Protein AF-A0A061HUG2-F1 (afdb_monomer)

Foldseek 3Di:
DVLLQEQDFLVVVLVVCVVVVHFKDKDWPCLNVPDPDDQPPHPHNVRQVVVLAFTDDDDDGDPSRDHRPGDGNSVVVVVVDPRNVQFWDFPDDDPTITMTGGDDDD

Solvent-accessible surface area (backbone atoms only — not comparable to full-atom values): 6310 Å² total; per-residue (Å²): 122,76,57,53,49,17,55,43,53,59,66,59,46,49,53,57,37,46,77,71,71,49,55,67,48,79,46,49,50,69,67,65,64,61,68,90,52,58,79,78,68,36,73,48,28,52,44,18,51,75,69,45,20,53,55,79,74,88,74,90,71,64,88,86,42,36,84,59,97,35,63,44,30,56,62,53,56,74,73,54,47,71,73,37,50,71,44,39,44,81,77,46,73,62,98,52,41,39,31,29,37,48,57,78,82,128

Structure (mmCIF, N/CA/C/O backbone):
data_AF-A0A061HUG2-F1
#
_entry.id   AF-A0A061HUG2-F1
#
loop_
_atom_site.group_PDB
_atom_site.id
_atom_site.type_symbol
_atom_site.label_atom_id
_atom_site.label_alt_id
_atom_site.label_comp_id
_atom_site.label_asym_id
_atom_site.label_entity_id
_atom_site.label_seq_id
_atom_site.pdbx_PDB_ins_code
_atom_site.Cartn_x
_atom_site.Cartn_y
_atom_site.Cartn_z
_atom_site.occupancy
_atom_site.B_iso_or_equiv
_atom_site.auth_seq_id
_atom_site.auth_comp_id
_atom_site.auth_asym_id
_atom_site.auth_atom_id
_atom_site.pdbx_PDB_model_num
ATOM 1 N N . VAL A 1 1 ? -5.715 -10.062 -0.984 1.00 83.88 1 VAL A N 1
ATOM 2 C CA . VAL A 1 1 ? -5.210 -9.558 0.320 1.00 83.88 1 VAL A CA 1
ATOM 3 C C . VAL A 1 1 ? -3.923 -8.735 0.185 1.00 83.88 1 VAL A C 1
ATOM 5 O O . VAL A 1 1 ? -3.942 -7.582 0.583 1.00 83.88 1 VAL A O 1
ATOM 8 N N . TYR A 1 2 ? -2.840 -9.242 -0.426 1.00 95.00 2 TYR A N 1
ATOM 9 C CA . TYR A 1 2 ? -1.540 -8.533 -0.523 1.00 95.00 2 TYR A CA 1
ATOM 10 C C . TYR A 1 2 ? -1.513 -7.214 -1.320 1.00 95.00 2 TYR A C 1
ATOM 12 O O . TYR A 1 2 ? -0.493 -6.531 -1.324 1.00 95.00 2 TYR A O 1
ATOM 20 N N . GLN A 1 3 ? -2.624 -6.802 -1.937 1.00 96.50 3 GLN A N 1
ATOM 21 C CA . GLN A 1 3 ? -2.737 -5.532 -2.671 1.00 96.50 3 GLN A CA 1
ATOM 22 C C . GLN A 1 3 ? -2.465 -4.291 -1.797 1.00 96.50 3 GLN A C 1
ATOM 24 O O . GLN A 1 3 ? -2.197 -3.217 -2.318 1.00 96.50 3 GLN A O 1
ATOM 29 N N . ILE A 1 4 ? -2.426 -4.448 -0.472 1.00 97.56 4 ILE A N 1
ATOM 30 C CA . ILE A 1 4 ? -1.960 -3.432 0.483 1.00 97.56 4 ILE A CA 1
ATOM 31 C C . ILE A 1 4 ? -0.484 -3.033 0.271 1.00 97.56 4 ILE A C 1
ATOM 33 O O . ILE A 1 4 ? -0.057 -1.991 0.755 1.00 97.56 4 ILE A O 1
ATOM 37 N N . TYR A 1 5 ? 0.299 -3.831 -0.461 1.00 97.75 5 TYR A N 1
ATOM 38 C CA . TYR A 1 5 ? 1.682 -3.523 -0.850 1.00 97.75 5 TYR A CA 1
ATOM 39 C C . TYR A 1 5 ? 1.819 -3.083 -2.318 1.00 97.75 5 TYR A C 1
ATOM 41 O O . TYR A 1 5 ? 2.930 -2.800 -2.768 1.00 97.75 5 TYR A O 1
ATOM 49 N N . ALA A 1 6 ? 0.715 -3.016 -3.066 1.00 97.69 6 ALA A N 1
ATOM 50 C CA . ALA A 1 6 ? 0.694 -2.648 -4.478 1.00 97.69 6 ALA A CA 1
ATOM 51 C C . ALA A 1 6 ? 0.468 -1.138 -4.691 1.00 97.69 6 ALA A C 1
ATOM 53 O O . ALA A 1 6 ? 0.169 -0.387 -3.757 1.00 97.69 6 ALA A O 1
ATOM 54 N N . LYS A 1 7 ? 0.601 -0.701 -5.945 1.00 97.69 7 LYS A N 1
ATOM 55 C CA . LYS A 1 7 ? 0.250 0.644 -6.427 1.00 97.69 7 LYS A CA 1
ATOM 56 C C . LYS A 1 7 ? -1.245 0.714 -6.775 1.00 97.69 7 LYS A C 1
ATOM 58 O O . LYS A 1 7 ? -1.628 0.510 -7.925 1.00 97.69 7 LYS A O 1
ATOM 63 N N . ARG A 1 8 ? -2.104 0.886 -5.765 1.00 97.44 8 ARG A N 1
ATOM 64 C CA . ARG A 1 8 ? -3.578 0.818 -5.880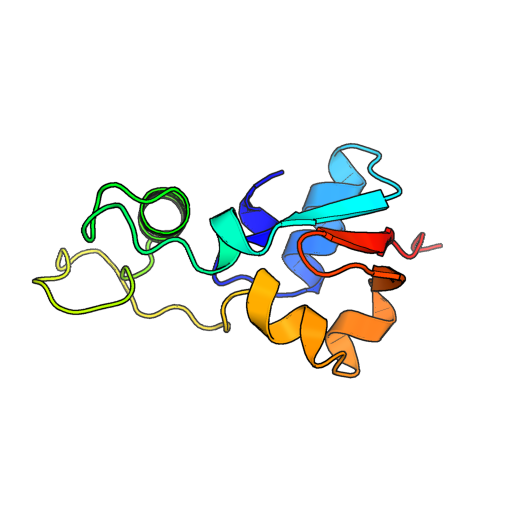 1.00 97.44 8 ARG A CA 1
ATOM 65 C C . ARG A 1 8 ? -4.244 1.894 -5.026 1.00 97.44 8 ARG A C 1
ATOM 67 O O . ARG A 1 8 ? -3.665 2.331 -4.027 1.00 97.44 8 ARG A O 1
ATOM 74 N N . SER A 1 9 ? -5.458 2.296 -5.400 1.00 97.75 9 SER A N 1
ATOM 75 C CA . SER A 1 9 ? -6.201 3.317 -4.658 1.00 97.75 9 SER A CA 1
ATOM 76 C C . SER A 1 9 ? -6.670 2.790 -3.289 1.00 97.75 9 SER A C 1
ATOM 78 O O . SER A 1 9 ? -6.845 1.575 -3.109 1.00 97.75 9 SER A O 1
ATOM 80 N N . PRO A 1 10 ? -6.892 3.669 -2.292 1.00 97.62 10 PRO A N 1
ATOM 81 C CA . PRO A 1 10 ? -7.406 3.233 -1.002 1.00 97.62 10 PRO A CA 1
ATOM 82 C C . PRO A 1 10 ? -8.813 2.627 -1.072 1.00 97.62 10 PRO A C 1
ATOM 84 O O . PRO A 1 10 ? -9.107 1.716 -0.298 1.00 97.62 10 PRO A O 1
ATOM 87 N N . GLU A 1 11 ? -9.648 3.071 -2.010 1.00 97.50 11 GLU A N 1
ATOM 88 C CA . GLU A 1 11 ? -11.003 2.564 -2.239 1.00 97.50 11 GLU A CA 1
ATOM 89 C C . GLU A 1 11 ? -10.972 1.114 -2.740 1.00 97.50 11 GLU A C 1
ATOM 91 O O . GLU A 1 11 ? -11.669 0.249 -2.205 1.00 97.50 11 GLU A O 1
ATOM 96 N N . GLU A 1 12 ? -10.120 0.823 -3.727 1.00 97.19 12 GLU A N 1
ATOM 97 C CA . GLU A 1 12 ? -9.963 -0.524 -4.281 1.00 97.19 12 GLU A CA 1
ATOM 98 C C . GLU A 1 12 ? -9.428 -1.503 -3.232 1.00 97.19 12 GLU A C 1
ATOM 100 O O . GLU A 1 12 ? -9.936 -2.619 -3.093 1.00 97.19 12 GLU A O 1
ATOM 105 N N . VAL A 1 13 ? -8.418 -1.085 -2.462 1.00 97.94 13 VAL A N 1
ATOM 106 C CA . VAL A 1 13 ? -7.840 -1.912 -1.395 1.00 97.94 13 VAL A CA 1
ATOM 107 C C . V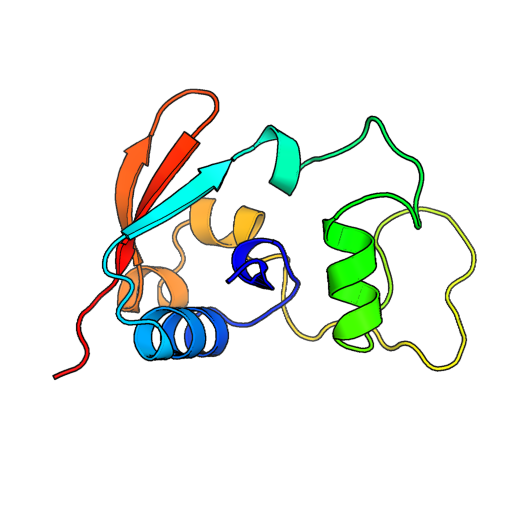AL A 1 13 ? -8.853 -2.145 -0.274 1.00 97.94 13 VAL A C 1
ATOM 109 O O . VAL A 1 13 ? -8.976 -3.272 0.209 1.00 97.94 13 VAL A O 1
ATOM 112 N N . HIS A 1 14 ? -9.608 -1.119 0.130 1.00 97.88 14 HIS A N 1
ATOM 113 C CA . HIS A 1 14 ? -10.662 -1.253 1.139 1.00 97.88 14 HIS A CA 1
ATOM 114 C C . HIS A 1 14 ? -11.755 -2.220 0.686 1.00 97.88 14 HIS A C 1
ATOM 116 O O . HIS A 1 14 ? -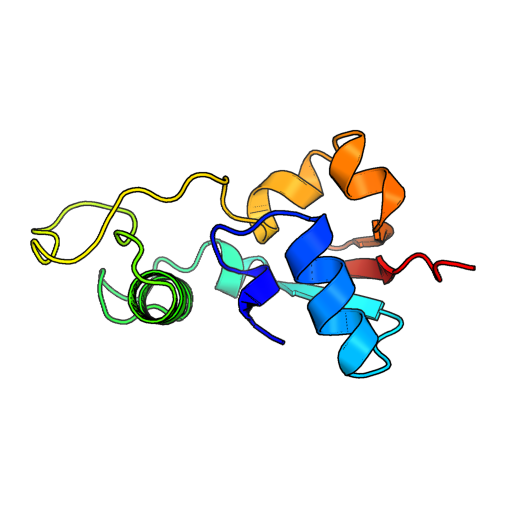12.059 -3.160 1.422 1.00 97.88 14 HIS A O 1
ATOM 122 N N . SER A 1 15 ? -12.274 -2.044 -0.534 1.00 97.06 15 SER A N 1
ATOM 123 C CA . SER A 1 15 ? -13.299 -2.912 -1.126 1.00 97.06 15 SER A CA 1
ATOM 124 C C . SER A 1 15 ? -12.842 -4.372 -1.166 1.00 97.06 15 SER A C 1
ATOM 126 O O . SER A 1 15 ? -13.534 -5.259 -0.662 1.00 97.06 15 SER A O 1
ATOM 128 N N . LEU A 1 16 ? -11.619 -4.620 -1.649 1.00 97.12 16 LEU A N 1
ATOM 129 C CA . LEU A 1 16 ? -11.036 -5.958 -1.702 1.00 97.12 16 LEU A CA 1
ATOM 130 C C . LEU A 1 16 ? -10.893 -6.590 -0.313 1.00 97.12 16 LEU A C 1
ATOM 132 O O . LEU A 1 16 ? -11.185 -7.764 -0.131 1.00 97.12 16 LEU A O 1
ATOM 136 N N . LEU A 1 17 ? -10.413 -5.854 0.687 1.00 97.19 17 LEU A N 1
ATOM 137 C CA . LEU A 1 17 ? -10.287 -6.397 2.042 1.00 97.19 17 LEU A CA 1
ATOM 138 C C . LEU A 1 17 ? -11.668 -6.683 2.654 1.00 97.19 17 LEU A C 1
ATOM 140 O O . LEU A 1 17 ? -11.862 -7.714 3.308 1.00 97.19 17 LEU A O 1
ATOM 144 N N . ARG A 1 18 ? -12.649 -5.810 2.401 1.00 96.31 18 ARG A N 1
ATOM 145 C CA . ARG A 1 18 ? -14.030 -5.998 2.851 1.00 96.31 18 ARG A CA 1
ATOM 146 C C . ARG A 1 18 ? -14.718 -7.185 2.196 1.00 96.31 18 ARG A C 1
ATOM 148 O O . ARG A 1 18 ? -15.447 -7.876 2.903 1.00 96.31 18 ARG A O 1
ATOM 155 N N . SER A 1 19 ? -14.433 -7.499 0.933 1.00 96.81 19 SER A N 1
ATOM 156 C CA . SER A 1 19 ? -14.973 -8.706 0.291 1.00 96.81 19 SER A CA 1
ATOM 157 C C . SER A 1 19 ? -14.508 -10.002 0.968 1.00 96.81 19 SER A C 1
ATOM 159 O O . SER A 1 19 ? -15.180 -11.019 0.855 1.00 96.81 19 SER A O 1
ATOM 161 N N . PHE A 1 20 ? -13.393 -9.970 1.709 1.00 96.12 20 PHE A N 1
ATOM 162 C CA . PHE A 1 20 ? -12.923 -11.083 2.546 1.00 96.12 20 PHE A CA 1
ATOM 163 C C . PHE A 1 20 ? -13.392 -11.002 4.010 1.00 96.12 20 PHE A C 1
ATOM 165 O O . PHE A 1 20 ? -12.893 -11.747 4.849 1.00 96.12 20 PHE A O 1
ATOM 172 N N . GLY A 1 21 ? -14.293 -10.079 4.361 1.00 96.25 21 GLY A N 1
ATOM 173 C CA . GLY A 1 21 ? -14.733 -9.883 5.747 1.00 96.25 21 GLY A CA 1
ATOM 174 C C . GLY A 1 21 ? -13.641 -9.331 6.672 1.00 96.25 21 GLY A C 1
ATOM 175 O O . GLY A 1 21 ? -13.723 -9.484 7.887 1.00 96.25 21 GLY A O 1
ATOM 176 N N . THR A 1 22 ? -12.604 -8.690 6.121 1.00 97.12 22 THR A N 1
ATOM 177 C CA . THR A 1 22 ? -11.476 -8.179 6.914 1.00 97.12 22 THR A CA 1
ATOM 178 C C . THR A 1 22 ? -11.901 -6.966 7.742 1.00 97.12 22 THR A C 1
ATOM 180 O O . THR A 1 22 ? -12.435 -5.999 7.198 1.00 97.12 22 THR A O 1
ATOM 183 N N . ASP A 1 23 ? -11.624 -6.981 9.049 1.00 97.50 23 ASP A N 1
ATOM 184 C CA . ASP A 1 23 ? -11.846 -5.839 9.951 1.00 97.50 23 ASP A CA 1
ATOM 185 C C . ASP A 1 23 ? -10.562 -5.066 10.287 1.00 97.50 23 ASP A C 1
ATOM 187 O O . ASP A 1 23 ? -10.618 -3.860 10.544 1.00 97.50 23 ASP A O 1
ATOM 191 N N . PHE A 1 24 ? -9.412 -5.741 10.255 1.00 97.94 24 PHE A N 1
ATOM 192 C CA . PHE A 1 24 ? -8.101 -5.161 10.533 1.00 97.94 24 PHE A CA 1
ATOM 193 C C . PHE A 1 24 ? -7.089 -5.602 9.483 1.00 97.94 24 PHE A C 1
ATOM 195 O O . PHE A 1 24 ? -7.100 -6.749 9.046 1.00 97.94 24 PHE A O 1
ATOM 202 N N . VAL A 1 25 ? -6.181 -4.704 9.122 1.00 97.38 25 VAL A N 1
ATOM 203 C CA . VAL A 1 25 ? -5.031 -4.998 8.268 1.00 97.38 25 VAL A CA 1
ATOM 204 C C . VAL A 1 25 ? -3.745 -4.675 9.014 1.00 97.38 25 VAL A C 1
ATOM 206 O O . VAL A 1 25 ? -3.655 -3.653 9.697 1.00 97.38 25 VAL A O 1
ATOM 209 N N . ILE A 1 26 ? -2.757 -5.555 8.877 1.00 97.38 26 ILE A N 1
ATOM 210 C CA . ILE A 1 26 ? -1.407 -5.370 9.402 1.00 97.38 26 ILE A CA 1
ATOM 211 C C . ILE A 1 26 ? -0.496 -5.069 8.216 1.00 97.38 26 ILE A C 1
ATOM 213 O O . ILE A 1 26 ? -0.444 -5.837 7.259 1.00 97.38 26 ILE A O 1
ATOM 217 N N . LEU A 1 27 ? 0.201 -3.942 8.284 1.00 97.12 27 LEU A N 1
ATOM 218 C CA . LEU A 1 27 ? 1.264 -3.576 7.363 1.00 97.12 27 LEU A CA 1
ATOM 219 C C . LEU A 1 27 ? 2.609 -3.766 8.042 1.00 97.12 27 LEU A C 1
ATOM 221 O O . LEU A 1 27 ? 2.799 -3.338 9.179 1.00 97.12 27 LEU A O 1
ATOM 225 N N . GLU A 1 28 ? 3.531 -4.376 7.309 1.00 96.69 28 GLU A N 1
ATOM 226 C CA . GLU A 1 28 ? 4.899 -4.626 7.749 1.00 96.69 28 GLU A CA 1
ATOM 227 C C . GLU A 1 28 ? 5.895 -3.828 6.906 1.00 96.69 28 GLU A C 1
ATOM 229 O O . GLU A 1 28 ? 5.867 -3.878 5.670 1.00 96.69 28 GLU A O 1
ATOM 234 N N . ASP A 1 29 ? 6.793 -3.112 7.577 1.00 94.38 29 ASP A N 1
ATOM 235 C CA . ASP A 1 29 ? 7.786 -2.254 6.929 1.00 94.38 29 ASP A CA 1
ATOM 236 C C . ASP A 1 29 ? 8.826 -3.047 6.134 1.00 94.38 29 ASP A C 1
ATOM 238 O O . ASP A 1 29 ? 9.247 -2.591 5.071 1.00 94.38 29 ASP A O 1
ATOM 242 N N . SER A 1 30 ? 9.181 -4.252 6.592 1.00 93.88 30 SER A N 1
ATOM 243 C CA . SER A 1 30 ? 10.122 -5.142 5.896 1.00 93.88 30 SER A CA 1
ATOM 244 C C . SER A 1 30 ? 9.620 -5.537 4.500 1.00 93.88 30 SER A C 1
ATOM 246 O O . SER A 1 30 ? 10.411 -5.625 3.566 1.00 93.88 30 SER A O 1
ATOM 248 N N . ILE A 1 31 ? 8.301 -5.697 4.340 1.00 93.75 31 ILE A N 1
ATOM 249 C CA . ILE A 1 31 ? 7.658 -6.032 3.067 1.00 93.75 31 ILE A CA 1
ATOM 250 C C . ILE A 1 31 ? 7.466 -4.772 2.223 1.00 93.75 31 ILE A C 1
ATOM 252 O O . ILE A 1 31 ? 7.789 -4.767 1.035 1.00 93.75 31 ILE A O 1
ATOM 256 N N . CYS A 1 32 ? 6.965 -3.690 2.831 1.00 94.81 32 CYS A N 1
ATOM 257 C CA . CYS A 1 32 ? 6.713 -2.433 2.121 1.00 94.81 32 CYS A CA 1
ATOM 258 C C . CYS A 1 32 ? 7.993 -1.866 1.486 1.00 94.81 32 CYS A C 1
ATOM 260 O O . CYS A 1 32 ? 7.976 -1.396 0.349 1.00 94.81 32 CYS A O 1
ATOM 262 N N . PHE A 1 33 ? 9.114 -1.975 2.203 1.00 92.56 33 PHE A N 1
ATOM 263 C CA . PHE A 1 33 ? 10.406 -1.428 1.808 1.00 92.56 33 PHE A CA 1
ATOM 264 C C . PHE A 1 33 ? 11.448 -2.503 1.480 1.00 92.56 33 PHE A C 1
ATOM 266 O O . PHE A 1 33 ? 12.643 -2.229 1.592 1.00 92.56 33 PHE A O 1
ATOM 273 N N . GLU A 1 34 ? 11.029 -3.703 1.070 1.00 91.94 34 GLU A N 1
ATOM 274 C CA . GLU A 1 34 ? 11.939 -4.816 0.771 1.00 91.94 34 GLU A CA 1
ATOM 275 C C . GLU A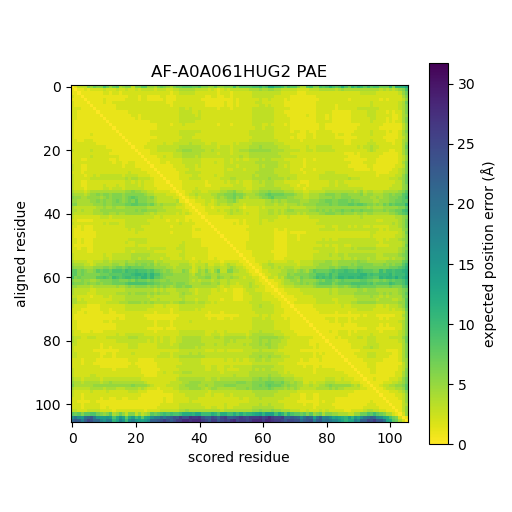 1 34 ? 13.042 -4.401 -0.227 1.00 91.94 34 GLU A C 1
ATOM 277 O O . GLU A 1 34 ? 12.778 -3.923 -1.339 1.00 91.94 34 GLU A O 1
ATOM 282 N N . ARG A 1 35 ? 14.298 -4.591 0.184 1.00 87.75 35 ARG A N 1
ATOM 283 C CA . ARG A 1 35 ? 15.527 -4.220 -0.543 1.00 87.75 35 ARG A CA 1
ATOM 284 C C . ARG A 1 35 ? 16.547 -5.356 -0.640 1.00 87.75 35 ARG A C 1
ATOM 286 O O . ARG A 1 35 ? 17.532 -5.205 -1.352 1.00 87.75 35 ARG A O 1
ATOM 293 N N . ARG A 1 36 ? 16.336 -6.471 0.062 1.00 90.31 36 ARG A N 1
ATOM 294 C CA . ARG A 1 36 ? 17.220 -7.641 0.066 1.00 90.31 36 ARG A CA 1
ATOM 295 C C . ARG A 1 36 ? 17.246 -8.334 -1.291 1.00 90.31 36 ARG A C 1
ATOM 297 O O . ARG A 1 36 ? 18.292 -8.824 -1.703 1.00 90.31 36 ARG A O 1
ATOM 304 N N . HIS A 1 37 ? 16.101 -8.385 -1.964 1.00 91.38 37 HIS A N 1
ATOM 305 C CA . HIS A 1 37 ? 15.972 -9.002 -3.279 1.00 91.38 37 HIS A CA 1
ATOM 306 C C . HIS A 1 37 ? 16.065 -7.953 -4.387 1.00 91.38 37 HIS A C 1
ATOM 308 O O . HIS A 1 37 ? 15.634 -6.807 -4.226 1.00 91.38 37 HIS A O 1
ATOM 314 N N . GLN A 1 38 ? 16.627 -8.365 -5.521 1.00 90.88 38 GLN A N 1
ATOM 315 C CA . GLN A 1 38 ? 16.703 -7.536 -6.720 1.00 90.88 38 GLN A CA 1
ATOM 316 C C . GLN A 1 38 ? 15.311 -7.331 -7.337 1.00 90.88 38 GLN A C 1
ATOM 318 O O . GLN A 1 38 ? 14.362 -8.059 -7.026 1.00 90.88 38 GLN A O 1
ATOM 323 N N . ARG A 1 39 ? 15.204 -6.324 -8.214 1.00 92.19 39 ARG A N 1
ATOM 324 C CA . ARG A 1 39 ? 14.008 -6.079 -9.031 1.00 92.19 39 ARG A CA 1
ATOM 325 C C . ARG A 1 39 ? 13.616 -7.365 -9.770 1.00 92.19 39 ARG A C 1
ATOM 327 O O . ARG A 1 39 ? 14.473 -8.012 -10.361 1.00 92.19 39 ARG A O 1
ATOM 334 N N . GLY A 1 40 ? 12.338 -7.722 -9.703 1.00 91.56 40 GLY A N 1
ATOM 335 C CA . GLY A 1 40 ? 11.762 -8.951 -10.257 1.00 91.56 40 GLY A CA 1
ATOM 336 C C . GLY A 1 40 ? 11.546 -10.066 -9.227 1.00 91.56 40 GLY A C 1
ATOM 337 O O . GLY A 1 40 ? 10.736 -10.955 -9.465 1.00 91.56 40 GLY A O 1
ATOM 338 N N . CYS A 1 41 ? 12.200 -10.006 -8.060 1.00 91.38 41 CYS A N 1
ATOM 339 C CA . CYS A 1 41 ? 12.127 -11.059 -7.034 1.00 91.38 41 CYS A CA 1
ATOM 340 C C . CYS A 1 41 ? 11.454 -10.614 -5.723 1.00 91.38 41 CYS A C 1
ATOM 342 O O . CYS A 1 41 ? 11.364 -11.398 -4.778 1.00 91.38 41 CYS A O 1
ATOM 344 N N . ARG A 1 42 ? 11.008 -9.357 -5.614 1.00 94.56 42 ARG A N 1
ATOM 345 C CA . ARG A 1 42 ? 10.337 -8.837 -4.410 1.00 94.56 42 ARG A CA 1
ATOM 346 C C . ARG A 1 42 ? 8.831 -9.069 -4.519 1.00 94.56 42 ARG A C 1
ATOM 348 O O . ARG A 1 42 ? 8.274 -8.949 -5.604 1.00 94.56 42 ARG A O 1
ATOM 355 N N . LEU A 1 43 ? 8.132 -9.271 -3.398 1.00 95.00 43 LEU A N 1
ATOM 356 C CA . LEU A 1 43 ? 6.663 -9.394 -3.409 1.00 95.00 43 LEU A CA 1
ATOM 357 C C . LEU A 1 43 ? 5.989 -8.211 -4.125 1.00 95.00 43 LEU A C 1
ATOM 359 O O . LEU A 1 43 ? 5.072 -8.405 -4.916 1.00 95.00 43 LEU A O 1
ATOM 363 N N . ARG A 1 44 ? 6.471 -6.988 -3.878 1.00 95.06 44 ARG A N 1
ATOM 364 C CA . ARG A 1 44 ? 5.964 -5.782 -4.543 1.00 95.06 44 ARG A CA 1
ATOM 365 C C . ARG A 1 44 ? 6.105 -5.813 -6.067 1.00 95.06 44 ARG A C 1
ATOM 367 O O . ARG A 1 44 ? 5.230 -5.296 -6.742 1.00 95.06 44 ARG A O 1
ATOM 374 N N . ASP A 1 45 ? 7.146 -6.458 -6.586 1.00 95.31 45 ASP A N 1
ATOM 375 C CA . ASP A 1 45 ? 7.388 -6.566 -8.026 1.00 95.31 45 ASP A CA 1
ATOM 376 C C . ASP A 1 45 ? 6.385 -7.512 -8.671 1.00 95.31 45 ASP A C 1
ATOM 378 O O . ASP A 1 45 ? 5.786 -7.184 -9.688 1.00 95.31 45 ASP A O 1
ATOM 382 N N . LEU A 1 46 ? 6.147 -8.657 -8.024 1.00 95.00 46 LEU A N 1
ATOM 383 C CA . LEU A 1 46 ? 5.142 -9.621 -8.465 1.00 95.00 46 LEU A CA 1
ATOM 384 C C . LEU A 1 46 ? 3.743 -8.995 -8.477 1.00 95.00 46 LEU A C 1
ATOM 386 O O . LEU A 1 46 ? 2.959 -9.259 -9.382 1.00 95.00 46 LEU A O 1
ATOM 390 N N . LEU A 1 47 ? 3.435 -8.150 -7.487 1.00 97.00 47 LEU A N 1
ATOM 391 C CA . LEU A 1 47 ? 2.176 -7.406 -7.441 1.00 97.00 47 LEU A CA 1
ATOM 392 C C . LEU A 1 47 ? 2.089 -6.336 -8.528 1.00 97.00 47 LEU A C 1
ATOM 394 O O . LEU A 1 47 ? 1.010 -6.144 -9.080 1.00 97.00 47 LEU A O 1
ATOM 398 N N . ASP A 1 48 ? 3.180 -5.629 -8.816 1.00 96.25 48 ASP A N 1
ATOM 399 C CA . ASP A 1 48 ? 3.198 -4.629 -9.881 1.00 96.25 48 ASP A CA 1
ATOM 400 C C . ASP A 1 48 ? 2.940 -5.322 -11.233 1.00 96.25 48 ASP A C 1
ATOM 402 O O . ASP A 1 48 ? 1.956 -4.997 -11.892 1.00 96.25 48 ASP A O 1
ATOM 406 N N . VAL A 1 49 ? 3.690 -6.380 -11.569 1.00 95.94 49 VAL A N 1
ATOM 407 C CA . VAL A 1 49 ? 3.506 -7.151 -12.816 1.00 95.94 49 VAL A CA 1
ATOM 408 C C . VAL A 1 49 ? 2.109 -7.771 -12.912 1.00 95.94 49 VAL A C 1
ATOM 410 O O . VAL A 1 49 ? 1.451 -7.642 -13.941 1.00 95.94 49 VAL A O 1
ATOM 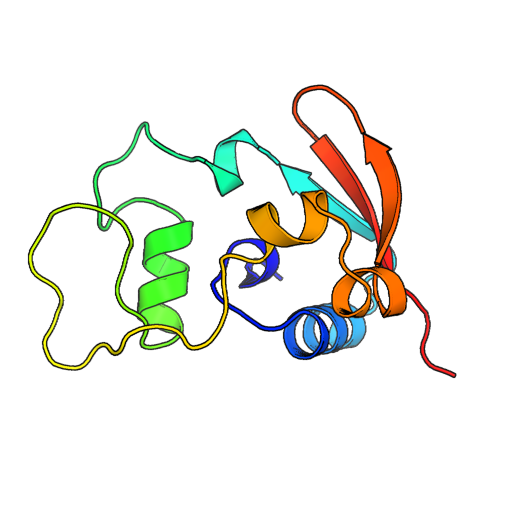413 N N . ALA A 1 50 ? 1.602 -8.389 -11.839 1.00 95.88 50 ALA A N 1
ATOM 414 C CA . ALA A 1 50 ? 0.263 -8.989 -11.836 1.00 95.88 50 ALA A CA 1
ATOM 415 C C . ALA A 1 50 ? -0.869 -7.962 -12.028 1.00 95.88 50 ALA A C 1
ATOM 417 O O . ALA A 1 50 ? -1.967 -8.330 -12.437 1.00 95.88 50 ALA A O 1
ATOM 418 N N . ASN A 1 51 ? -0.608 -6.686 -11.732 1.00 96.81 51 ASN A N 1
ATOM 419 C CA . ASN A 1 51 ? -1.533 -5.579 -11.964 1.00 96.81 51 ASN A CA 1
ATOM 420 C C . ASN A 1 51 ? -1.261 -4.842 -13.295 1.00 96.81 51 ASN A C 1
ATOM 422 O O . ASN A 1 51 ? -1.896 -3.822 -13.560 1.00 96.81 51 ASN A O 1
ATOM 426 N N . GLY A 1 52 ? -0.328 -5.328 -14.123 1.00 96.75 52 GLY A N 1
ATOM 427 C CA . GLY A 1 52 ? 0.077 -4.684 -15.376 1.00 96.75 52 GLY A CA 1
ATOM 428 C C . GLY A 1 52 ? 0.897 -3.407 -15.174 1.00 96.75 52 GLY A C 1
ATOM 429 O O . GLY A 1 52 ? 0.889 -2.529 -16.032 1.00 96.75 52 GLY A O 1
ATOM 430 N N . HIS A 1 53 ? 1.561 -3.264 -14.027 1.00 97.38 53 HIS A N 1
ATOM 431 C CA . HIS A 1 53 ? 2.328 -2.080 -13.665 1.00 97.38 53 HIS A CA 1
ATOM 432 C C . HIS A 1 53 ? 3.838 -2.298 -13.756 1.00 97.38 53 HIS A C 1
ATOM 434 O O . HIS A 1 53 ? 4.361 -3.363 -13.427 1.00 97.38 53 HIS A O 1
ATOM 440 N N . GLU A 1 54 ? 4.556 -1.234 -14.104 1.00 96.12 54 GLU A N 1
ATOM 441 C CA . GLU A 1 54 ? 6.012 -1.203 -14.031 1.00 96.12 54 GLU A CA 1
ATOM 442 C C . GLU A 1 54 ? 6.525 -1.328 -12.581 1.00 96.12 54 GLU A C 1
ATOM 444 O O . GLU A 1 54 ? 6.066 -0.640 -11.653 1.00 96.12 54 GLU A O 1
ATOM 449 N N . MET A 1 55 ? 7.529 -2.194 -12.408 1.00 95.19 55 MET A N 1
ATOM 450 C CA . MET A 1 55 ? 8.233 -2.424 -11.142 1.00 95.19 55 MET A CA 1
ATOM 451 C C . MET A 1 55 ? 9.144 -1.248 -10.771 1.00 95.19 55 MET A C 1
ATOM 453 O O . MET A 1 55 ? 9.781 -0.645 -11.632 1.00 95.19 55 MET A O 1
ATOM 457 N N . ASP A 1 56 ? 9.309 -0.990 -9.472 1.00 91.31 56 ASP A N 1
ATOM 458 C CA . ASP A 1 56 ? 10.204 0.072 -8.991 1.00 91.31 56 ASP A CA 1
ATOM 459 C C . ASP A 1 56 ? 11.698 -0.244 -9.181 1.00 91.31 56 ASP A C 1
ATOM 461 O O . ASP A 1 56 ? 12.163 -1.368 -8.962 1.00 91.31 56 ASP A O 1
ATOM 465 N N . GLY A 1 57 ? 12.491 0.803 -9.405 1.00 89.44 57 GLY A N 1
ATOM 466 C CA . GLY A 1 57 ? 13.953 0.740 -9.404 1.00 89.44 57 GLY A CA 1
ATOM 467 C C . GLY A 1 57 ? 14.565 0.492 -10.786 1.00 89.44 57 GLY A C 1
ATOM 468 O O . GLY A 1 57 ? 13.845 0.360 -11.772 1.00 89.44 57 GLY A O 1
ATOM 469 N N . PRO A 1 58 ? 15.905 0.466 -10.869 1.00 89.12 58 PRO A N 1
ATOM 470 C CA . PRO A 1 58 ? 16.611 0.368 -12.140 1.00 89.12 58 PRO A CA 1
ATOM 471 C C . PRO A 1 58 ? 16.399 -0.998 -12.803 1.00 89.12 58 PRO A C 1
ATOM 473 O O . PRO A 1 58 ? 16.370 -2.028 -12.127 1.00 89.12 58 PRO A O 1
ATOM 476 N N . GLY A 1 59 ? 16.303 -0.995 -14.130 1.00 88.38 59 GLY A N 1
ATOM 477 C CA . GLY A 1 59 ? 16.150 -2.184 -14.965 1.00 88.38 59 GLY A CA 1
ATOM 478 C C . GLY A 1 59 ? 15.177 -1.937 -16.113 1.00 88.38 59 GLY A C 1
ATOM 479 O O . GLY A 1 59 ? 14.387 -1.000 -16.069 1.00 88.38 59 GLY A O 1
ATOM 480 N N . GLU A 1 60 ? 15.238 -2.781 -17.137 1.00 88.62 60 GLU A N 1
ATOM 481 C CA . GLU A 1 60 ? 14.332 -2.704 -18.283 1.00 88.62 60 GLU A CA 1
ATOM 482 C C . GLU A 1 60 ? 12.921 -3.156 -17.877 1.00 88.62 60 GLU A C 1
ATOM 484 O O . GLU A 1 60 ? 12.752 -4.167 -17.184 1.00 88.62 60 GLU A O 1
ATOM 489 N N . SER A 1 61 ? 11.907 -2.363 -18.213 1.00 89.69 61 SER A N 1
ATOM 490 C CA . SER A 1 61 ? 10.498 -2.734 -18.052 1.00 89.69 61 SER A CA 1
ATOM 491 C C . SER A 1 61 ? 10.037 -3.492 -19.289 1.00 89.69 61 SER A C 1
ATOM 493 O O . SER A 1 61 ? 10.437 -3.162 -20.401 1.00 89.69 61 SER A O 1
ATOM 495 N N . ASP A 1 62 ? 9.206 -4.509 -19.079 1.00 90.31 62 ASP A N 1
ATOM 496 C CA . ASP A 1 62 ? 8.514 -5.182 -20.174 1.00 90.31 62 ASP A CA 1
ATOM 497 C C . ASP A 1 62 ? 7.619 -4.156 -20.903 1.00 90.31 62 ASP A C 1
ATOM 499 O O . ASP A 1 62 ? 6.921 -3.398 -20.218 1.00 90.31 62 ASP A O 1
ATOM 503 N N . PRO A 1 63 ? 7.662 -4.076 -22.248 1.00 92.06 63 PRO A N 1
ATOM 504 C CA . PRO A 1 63 ? 6.922 -3.077 -23.021 1.00 92.06 63 PRO A CA 1
ATOM 505 C C . PRO A 1 63 ? 5.398 -3.143 -22.846 1.00 92.06 63 PRO A C 1
ATOM 507 O O . PRO A 1 63 ? 4.727 -2.149 -23.124 1.00 92.06 63 PRO A O 1
ATOM 510 N N . ASP A 1 64 ? 4.853 -4.268 -22.376 1.00 94.81 64 ASP A N 1
ATOM 511 C CA . ASP A 1 64 ? 3.415 -4.426 -22.133 1.00 94.81 64 ASP A CA 1
ATOM 512 C C . ASP A 1 64 ? 2.969 -3.863 -20.767 1.00 94.81 64 ASP A C 1
ATOM 514 O O . ASP A 1 64 ? 1.770 -3.769 -20.482 1.00 94.81 64 ASP A O 1
ATOM 518 N N . LEU A 1 65 ? 3.912 -3.478 -19.898 1.00 96.06 65 LEU A N 1
ATOM 519 C CA . LEU A 1 65 ? 3.620 -2.877 -18.597 1.00 96.06 65 LEU A CA 1
ATOM 520 C C . LEU A 1 65 ? 3.481 -1.360 -18.709 1.00 96.06 65 LEU A C 1
ATOM 522 O O . LEU A 1 65 ? 4.183 -0.699 -19.467 1.00 96.06 65 LEU A O 1
ATOM 526 N N . ARG A 1 66 ? 2.592 -0.793 -17.888 1.00 96.25 66 ARG A N 1
ATOM 527 C CA . ARG A 1 66 ? 2.361 0.656 -17.827 1.00 96.25 66 ARG A CA 1
ATOM 528 C C . ARG A 1 66 ? 2.758 1.252 -16.476 1.00 96.25 66 ARG A C 1
ATOM 530 O O . ARG A 1 66 ? 2.738 0.553 -15.459 1.00 96.25 66 ARG A O 1
ATOM 537 N N . PRO A 1 67 ? 3.040 2.560 -16.398 1.00 95.19 67 PRO A N 1
ATOM 538 C CA . PRO A 1 67 ? 3.119 3.250 -15.119 1.00 95.19 67 PRO A CA 1
ATOM 539 C C . PRO A 1 67 ? 1.805 3.106 -14.342 1.00 95.19 67 PRO A C 1
ATOM 541 O O . PRO A 1 67 ? 0.719 3.117 -14.922 1.00 95.19 67 PRO A O 1
ATOM 544 N N . ALA A 1 68 ? 1.895 2.965 -13.020 1.00 96.62 68 ALA A N 1
ATOM 545 C CA . ALA A 1 68 ? 0.706 2.910 -12.178 1.00 96.62 68 ALA A CA 1
ATOM 546 C C . ALA A 1 68 ? 0.152 4.315 -11.909 1.00 96.62 68 ALA A C 1
ATOM 548 O O . ALA A 1 68 ? 0.910 5.246 -11.641 1.00 96.62 68 ALA A O 1
ATOM 549 N N . ASP A 1 69 ? -1.174 4.426 -11.865 1.00 96.50 69 ASP A N 1
ATOM 550 C CA . ASP A 1 69 ? -1.886 5.691 -11.632 1.00 96.50 69 ASP A CA 1
ATOM 551 C C . ASP A 1 69 ? -1.897 6.118 -10.147 1.00 96.50 69 ASP A C 1
ATOM 553 O O . ASP A 1 69 ? -2.250 7.247 -9.802 1.00 96.50 69 ASP A O 1
ATOM 557 N N . HIS A 1 70 ? -1.512 5.210 -9.245 1.00 97.00 70 HIS A N 1
ATOM 558 C CA . HIS A 1 70 ? -1.557 5.406 -7.798 1.00 97.00 70 HIS A CA 1
ATOM 559 C C . HIS A 1 70 ? -0.194 5.161 -7.139 1.00 97.00 70 HIS A C 1
ATOM 561 O O . HIS A 1 70 ? 0.573 4.307 -7.593 1.00 97.00 70 HIS A O 1
ATOM 567 N N . PRO A 1 71 ? 0.111 5.853 -6.025 1.00 96.62 71 PRO A N 1
ATOM 568 C CA . PRO A 1 71 ? 1.297 5.555 -5.236 1.00 96.62 71 PRO A CA 1
ATOM 569 C C . PRO A 1 71 ? 1.182 4.180 -4.565 1.00 96.62 71 PRO A C 1
ATOM 571 O O . PRO A 1 71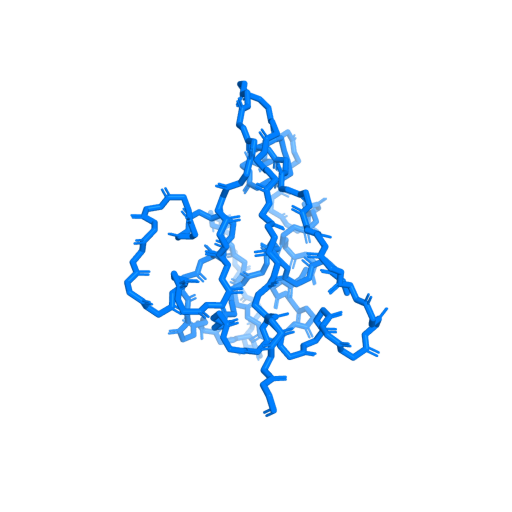 ? 0.110 3.573 -4.481 1.00 96.62 71 PRO A O 1
ATOM 574 N N . ARG A 1 72 ? 2.305 3.687 -4.037 1.00 97.06 72 ARG A N 1
ATOM 575 C CA . ARG A 1 72 ? 2.328 2.430 -3.287 1.00 97.06 72 ARG A CA 1
ATOM 576 C C . ARG A 1 72 ? 1.532 2.580 -1.990 1.00 97.06 72 ARG A C 1
ATOM 578 O O . ARG A 1 72 ? 1.870 3.396 -1.131 1.00 97.06 72 ARG A O 1
ATOM 585 N N . PHE A 1 73 ? 0.492 1.762 -1.829 1.00 98.06 73 PHE A N 1
ATOM 586 C CA . PHE A 1 73 ? -0.478 1.899 -0.740 1.00 98.06 73 PHE A CA 1
ATOM 587 C C . PHE A 1 73 ? 0.186 1.890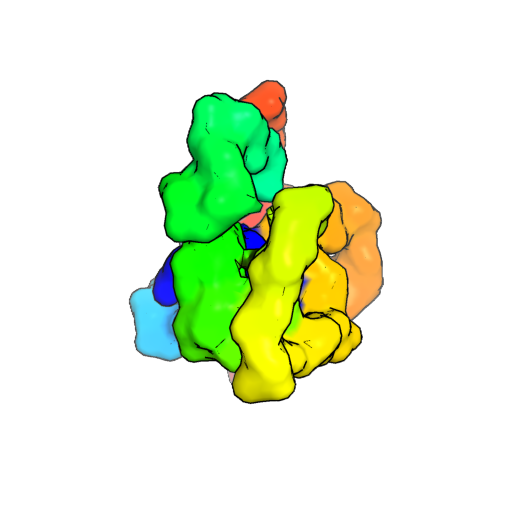 0.643 1.00 98.06 73 PHE A C 1
ATOM 589 O O . PHE A 1 73 ? -0.110 2.752 1.471 1.00 98.06 73 PHE A O 1
ATOM 596 N N . CYS A 1 74 ? 1.101 0.944 0.886 1.00 97.19 74 CYS A N 1
ATOM 597 C CA . CYS A 1 74 ? 1.755 0.772 2.185 1.00 97.19 74 CYS A CA 1
ATOM 598 C C . CYS A 1 74 ? 2.614 1.975 2.608 1.00 97.19 74 CYS A C 1
ATOM 600 O O . CYS A 1 74 ? 2.859 2.153 3.801 1.00 97.19 74 CYS A O 1
ATOM 602 N N . GLU A 1 75 ? 3.057 2.803 1.660 1.00 96.62 75 GLU A N 1
ATOM 603 C CA . GLU A 1 75 ? 3.785 4.039 1.946 1.00 96.62 75 GLU A CA 1
ATOM 604 C C . GLU A 1 75 ? 2.808 5.185 2.213 1.00 96.62 75 GLU A C 1
ATOM 606 O O . GLU A 1 75 ? 2.911 5.877 3.229 1.00 96.62 75 GLU A O 1
ATOM 611 N N . GLU A 1 76 ? 1.817 5.347 1.337 1.00 97.69 76 GLU A N 1
ATOM 612 C CA . GLU A 1 76 ? 0.925 6.505 1.348 1.00 97.69 76 GLU A CA 1
ATOM 613 C C . GLU A 1 76 ? -0.030 6.501 2.552 1.00 97.69 76 GLU A C 1
ATOM 615 O O . GLU A 1 76 ? -0.234 7.531 3.198 1.00 97.69 76 GLU A O 1
ATOM 620 N N . ILE A 1 77 ? -0.525 5.329 2.966 1.00 97.94 77 ILE A N 1
ATOM 621 C CA . ILE A 1 77 ? -1.389 5.201 4.152 1.00 97.94 77 ILE A CA 1
ATOM 622 C C . ILE A 1 77 ? -0.719 5.698 5.443 1.00 97.94 77 ILE A C 1
ATOM 624 O O . ILE A 1 77 ? -1.396 6.136 6.377 1.00 97.94 77 ILE A O 1
ATOM 628 N N . LYS A 1 78 ? 0.618 5.673 5.522 1.00 95.94 78 LYS A N 1
ATOM 629 C CA . LYS A 1 78 ? 1.367 6.154 6.696 1.00 95.94 78 LYS A CA 1
ATOM 630 C C . LYS A 1 78 ? 1.310 7.673 6.834 1.00 95.94 78 LYS A C 1
ATOM 632 O O . LYS A 1 78 ? 1.373 8.172 7.958 1.00 95.94 78 LYS A O 1
ATOM 637 N N . ARG A 1 79 ? 1.152 8.389 5.714 1.00 96.12 79 ARG A N 1
ATOM 638 C CA . ARG A 1 79 ? 0.956 9.849 5.664 1.00 96.12 79 ARG A CA 1
ATOM 639 C C . ARG A 1 79 ? -0.453 10.255 6.090 1.00 96.12 79 ARG A C 1
ATOM 641 O O . ARG A 1 79 ? -0.676 11.410 6.433 1.00 96.12 79 ARG A O 1
ATOM 648 N N . ASN A 1 80 ? -1.374 9.290 6.125 1.00 95.31 80 ASN A N 1
ATOM 649 C CA . ASN A 1 80 ? -2.753 9.456 6.570 1.00 95.31 80 ASN A CA 1
ATOM 650 C C . ASN A 1 80 ? -3.522 10.586 5.841 1.00 95.31 80 ASN A C 1
ATOM 652 O O . ASN A 1 80 ? -4.150 11.418 6.506 1.00 95.31 80 ASN A O 1
ATOM 656 N N . PRO A 1 81 ? -3.484 10.650 4.493 1.00 97.25 81 PRO A N 1
ATOM 657 C CA . PRO A 1 81 ? -4.252 11.640 3.740 1.00 97.25 81 PRO A CA 1
ATOM 658 C C . PRO A 1 81 ? -5.772 11.385 3.855 1.00 97.25 81 PRO A C 1
ATOM 660 O O . PRO A 1 81 ? -6.192 10.280 4.225 1.00 97.25 81 PRO A O 1
ATOM 663 N N . PRO A 1 82 ? -6.625 12.376 3.520 1.00 97.19 82 PRO A N 1
ATOM 664 C CA . PRO A 1 82 ? -8.075 12.279 3.711 1.00 97.19 82 PRO A CA 1
ATOM 665 C C . PRO A 1 82 ? -8.739 11.052 3.067 1.00 97.19 82 PRO A C 1
ATOM 667 O O . PRO A 1 82 ? -9.568 10.416 3.716 1.00 97.19 82 PRO A O 1
ATOM 670 N N . SER A 1 83 ? -8.340 10.676 1.845 1.00 96.31 83 SER A N 1
ATOM 671 C CA . SER A 1 83 ? -8.877 9.499 1.140 1.00 96.31 83 SER A CA 1
ATOM 672 C C . SER A 1 83 ? -8.600 8.192 1.887 1.00 96.31 83 SER A C 1
ATOM 674 O O . SER A 1 83 ? -9.473 7.341 2.007 1.00 96.31 83 SER A O 1
ATOM 676 N N . TYR A 1 84 ? -7.423 8.049 2.497 1.00 97.94 84 TYR A N 1
ATOM 677 C CA . TYR A 1 84 ? -7.090 6.867 3.292 1.00 97.94 84 TYR A CA 1
ATOM 678 C C . TYR A 1 84 ? -7.801 6.887 4.647 1.00 97.94 84 TYR A C 1
ATOM 680 O O . TYR A 1 84 ? -8.316 5.859 5.083 1.00 97.94 84 TYR A O 1
ATOM 688 N N . LYS A 1 85 ? -7.891 8.053 5.299 1.00 97.12 85 LYS A N 1
ATOM 689 C CA . LYS A 1 85 ? -8.552 8.203 6.606 1.00 97.12 85 LYS A CA 1
ATOM 690 C C . LYS A 1 85 ? -10.046 7.855 6.562 1.00 97.12 85 LYS A C 1
ATOM 692 O O . LYS A 1 85 ? -10.586 7.384 7.561 1.00 97.12 85 LYS A O 1
ATOM 697 N N . ALA A 1 86 ? -10.705 8.049 5.417 1.00 96.94 86 ALA A N 1
ATOM 698 C CA . ALA A 1 86 ? -12.099 7.649 5.212 1.00 96.94 86 ALA A CA 1
ATOM 699 C C . ALA A 1 86 ? -12.312 6.124 5.331 1.00 96.94 86 ALA A C 1
ATOM 701 O O . ALA A 1 86 ? -13.375 5.664 5.758 1.00 96.94 86 ALA A O 1
ATOM 702 N N . HIS A 1 87 ? -11.284 5.338 5.001 1.00 97.81 87 HIS A N 1
ATOM 703 C CA . HIS A 1 87 ? -11.353 3.880 4.920 1.00 97.81 87 HIS A CA 1
ATOM 704 C C . HIS A 1 87 ? -10.571 3.157 6.022 1.00 97.81 87 HIS A C 1
ATOM 706 O O . HIS A 1 87 ? -10.929 2.040 6.400 1.00 97.81 87 HIS A O 1
ATOM 712 N N . PHE A 1 88 ? -9.525 3.782 6.563 1.00 98.25 88 PHE A N 1
ATOM 713 C CA . PHE A 1 88 ? -8.555 3.148 7.450 1.00 98.25 88 PHE A CA 1
ATOM 714 C C . PHE A 1 88 ? -8.254 4.028 8.664 1.00 98.25 88 PHE A C 1
ATOM 716 O O . PHE A 1 88 ? -7.863 5.185 8.546 1.00 98.25 88 PHE A O 1
ATOM 723 N N . THR A 1 89 ? -8.379 3.456 9.860 1.00 98.25 89 THR A N 1
ATOM 724 C CA . THR A 1 89 ? -8.006 4.103 11.125 1.00 98.25 89 THR A CA 1
ATOM 725 C C . THR A 1 89 ? -6.833 3.360 11.743 1.00 98.25 89 THR A C 1
ATOM 727 O O . THR A 1 89 ? -6.972 2.192 12.101 1.00 98.25 89 THR A O 1
ATOM 730 N N . ARG A 1 90 ? -5.675 4.013 11.894 1.00 98.00 90 ARG A N 1
ATOM 731 C CA . ARG A 1 90 ? -4.521 3.409 12.580 1.00 98.00 90 ARG A CA 1
ATOM 732 C C . ARG A 1 90 ? -4.853 3.200 14.057 1.00 98.00 90 ARG A C 1
ATOM 734 O O . ARG A 1 90 ? -5.154 4.163 14.755 1.00 98.00 90 ARG A O 1
ATOM 741 N N . VAL A 1 91 ? -4.792 1.955 14.519 1.00 98.31 91 VAL A N 1
ATOM 742 C CA . VAL A 1 91 ? -5.107 1.562 15.908 1.00 98.31 91 VAL A CA 1
ATOM 743 C C . VAL A 1 91 ? -3.881 1.098 16.685 1.00 98.31 91 VAL A C 1
ATOM 745 O O . VAL A 1 91 ? -3.898 1.094 17.910 1.00 98.31 91 VAL A O 1
ATOM 748 N N . PHE A 1 92 ? -2.808 0.730 15.987 1.00 98.25 92 PHE A N 1
ATOM 749 C CA . PHE A 1 92 ? -1.538 0.370 16.600 1.00 98.25 92 PHE A CA 1
ATOM 750 C C . PHE A 1 92 ? -0.384 0.684 15.650 1.00 98.25 92 PHE A C 1
ATOM 752 O O . PHE A 1 92 ? -0.521 0.595 14.428 1.00 98.25 92 PHE A O 1
ATOM 759 N N . GLN A 1 93 ? 0.760 1.036 16.225 1.00 97.44 93 GLN A N 1
ATOM 760 C CA . GLN A 1 93 ? 2.017 1.200 15.514 1.00 97.44 93 GLN A CA 1
ATOM 761 C C . GLN A 1 93 ? 3.172 0.832 16.442 1.00 97.44 93 GLN A C 1
ATOM 763 O O . GLN A 1 93 ? 3.221 1.273 17.588 1.00 97.44 93 GLN A O 1
ATOM 768 N N . ASN A 1 94 ? 4.135 0.086 15.912 1.00 95.88 94 ASN A N 1
ATOM 769 C CA . ASN A 1 94 ? 5.478 -0.009 16.467 1.00 95.88 94 ASN A CA 1
ATOM 770 C C . ASN A 1 94 ? 6.516 0.201 15.348 1.00 95.88 94 ASN A C 1
ATOM 772 O O . ASN A 1 94 ? 6.177 0.695 14.276 1.00 95.88 94 ASN A O 1
ATOM 776 N N . LYS A 1 95 ? 7.787 -0.136 15.599 1.00 91.25 95 LYS A N 1
ATOM 777 C CA . LYS A 1 95 ? 8.872 0.052 14.620 1.00 91.25 95 LYS A CA 1
ATOM 778 C C . LYS A 1 95 ? 8.714 -0.772 13.334 1.00 91.25 95 LYS A C 1
ATOM 780 O O . LYS A 1 95 ? 9.322 -0.413 12.336 1.00 91.25 95 LYS A O 1
ATOM 785 N N . THR A 1 96 ? 7.948 -1.860 13.367 1.00 93.00 96 THR A N 1
ATOM 786 C CA . THR A 1 96 ? 7.867 -2.841 12.272 1.00 93.00 96 THR A CA 1
ATOM 787 C C . THR A 1 96 ? 6.458 -2.958 11.701 1.00 93.00 96 THR A C 1
ATOM 789 O O . THR A 1 96 ? 6.300 -3.167 10.501 1.00 93.00 96 THR A O 1
ATOM 792 N N . PHE A 1 97 ? 5.440 -2.829 12.552 1.00 96.81 97 PHE A N 1
ATOM 793 C CA . PHE A 1 97 ? 4.050 -3.119 12.241 1.00 96.81 97 PHE A CA 1
ATOM 794 C C . PHE A 1 97 ? 3.161 -1.900 12.439 1.00 96.81 97 PHE A C 1
ATOM 796 O O . PHE A 1 97 ? 3.184 -1.264 13.497 1.00 96.81 97 PHE A O 1
ATOM 803 N N . HIS A 1 98 ? 2.298 -1.648 11.461 1.00 97.81 98 HIS A N 1
ATOM 804 C CA . HIS A 1 98 ? 1.191 -0.704 11.557 1.00 97.81 98 HIS A CA 1
ATOM 805 C C . HIS A 1 98 ? -0.128 -1.454 11.387 1.00 97.81 98 HIS A C 1
ATOM 807 O O . HIS A 1 98 ? -0.327 -2.142 10.389 1.00 97.81 98 HIS A O 1
ATOM 813 N N . VAL A 1 99 ? -1.042 -1.309 12.344 1.00 98.25 9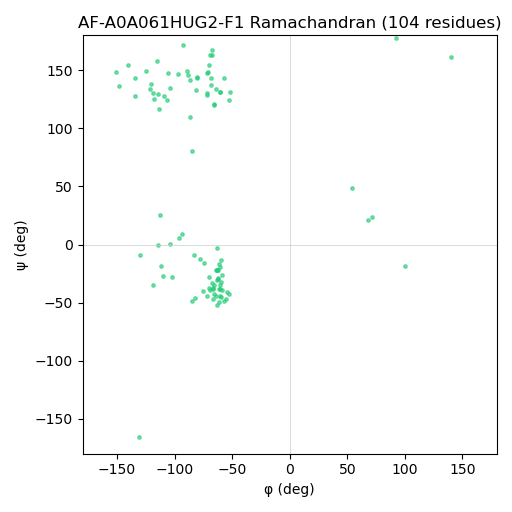9 VAL A N 1
ATOM 814 C CA . VAL A 1 99 ? -2.354 -1.961 12.295 1.00 98.25 99 VAL A CA 1
ATOM 815 C C . VAL A 1 99 ? -3.422 -0.916 12.049 1.00 98.25 99 VAL A C 1
ATOM 817 O O . VAL A 1 99 ? -3.519 0.078 12.776 1.00 98.25 99 VAL A O 1
ATOM 820 N N . TYR A 1 100 ? -4.250 -1.165 11.041 1.00 98.38 100 TYR A N 1
ATOM 821 C CA . TYR A 1 100 ? -5.359 -0.302 10.672 1.00 98.38 100 TYR A CA 1
ATOM 822 C C . TYR A 1 100 ? -6.674 -1.057 10.800 1.00 98.38 100 TYR A C 1
ATOM 824 O O . TYR A 1 100 ? -6.827 -2.153 10.267 1.00 98.38 100 TYR A O 1
ATOM 832 N N . LYS A 1 101 ? -7.637 -0.448 11.484 1.00 98.38 101 LYS A N 1
ATOM 833 C CA . LYS A 1 101 ? -9.034 -0.867 11.475 1.00 98.38 101 LYS A CA 1
ATOM 834 C C . LYS A 1 101 ? -9.705 -0.318 10.221 1.00 98.38 101 LYS A C 1
ATOM 836 O O . LYS A 1 101 ? -9.568 0.870 9.927 1.00 98.38 101 LYS A O 1
ATOM 841 N N . LEU A 1 102 ? -10.443 -1.159 9.507 1.00 98.00 102 LEU A N 1
ATOM 842 C CA . LEU A 1 102 ? -11.198 -0.737 8.333 1.00 98.00 102 LEU A CA 1
ATOM 843 C C . LEU A 1 102 ? -12.513 -0.077 8.769 1.00 98.00 102 LEU A C 1
ATOM 845 O O . LEU A 1 102 ? -13.165 -0.528 9.717 1.00 98.00 102 LEU A O 1
ATOM 849 N N . SER A 1 103 ? -12.957 0.952 8.050 1.00 96.75 103 SER A N 1
ATOM 850 C CA . SER A 1 103 ? -14.312 1.492 8.197 1.00 96.75 103 SER A CA 1
ATOM 851 C C . SER A 1 103 ? -15.320 0.468 7.683 1.00 96.75 103 SER A C 1
ATOM 853 O O . SER A 1 103 ? -15.065 -0.236 6.700 1.00 96.75 103 SER A O 1
ATOM 855 N N . ARG A 1 104 ? -16.425 0.279 8.404 1.00 90.25 104 ARG A N 1
ATOM 856 C CA . ARG A 1 104 ? -17.559 -0.497 7.897 1.00 90.25 104 ARG A CA 1
ATOM 857 C C . ARG A 1 104 ? -18.400 0.505 7.124 1.00 90.25 104 ARG A C 1
ATOM 859 O O . ARG A 1 104 ? -18.937 1.422 7.743 1.00 90.25 104 ARG A O 1
ATOM 866 N N . ASN A 1 105 ? -18.435 0.393 5.800 1.00 68.44 105 ASN A N 1
ATOM 867 C CA . ASN A 1 105 ? -19.424 1.150 5.044 1.00 68.44 105 ASN A CA 1
ATOM 868 C C . ASN A 1 105 ? -20.801 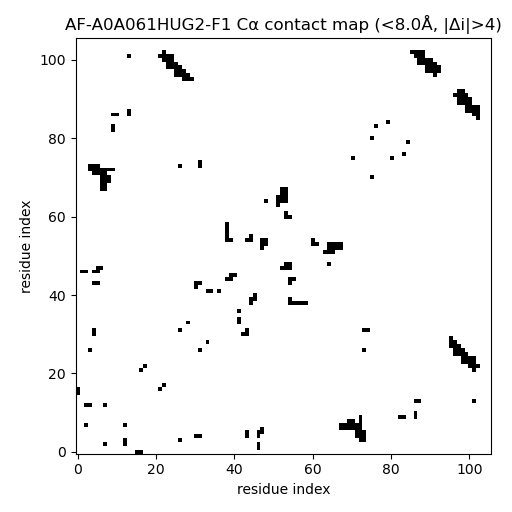0.675 5.536 1.00 68.44 105 ASN A C 1
ATOM 870 O O . ASN A 1 105 ? -20.992 -0.528 5.731 1.00 68.44 105 ASN A O 1
ATOM 874 N N . LYS A 1 106 ? -21.680 1.628 5.856 1.00 46.50 106 LYS A N 1
ATOM 875 C CA . LYS A 1 106 ? -23.096 1.343 6.098 1.00 46.50 106 LYS A CA 1
ATOM 876 C C . LYS A 1 106 ? -23.757 0.920 4.797 1.00 46.50 106 LYS A C 1
ATOM 878 O O . LYS A 1 106 ? -23.359 1.486 3.755 1.00 46.50 106 LYS A O 1
#

Radius of gyration: 14.08 Å; Cα contacts (8 Å, |Δi|>4): 148; chains: 1; bounding box: 40×23×40 Å

Secondary structure (DSSP, 8-state):
-GGGGSB--HHHHHHHHHHTT--EEEEEHHHHT--SSPTTSSHHHHHHHHTTBPPSSSSPPPTT-B--SS-BHHHHHHH--HHHHTTEEEEEE-SSEEEEEEP---

Organism: Cricetulus griseus (NCBI:txid10029)

Mean predicted aligned error: 3.1 Å

pLDDT: mean 94.76, std 6.11, range [46.5, 98.38]

Sequence (106 aa):
VYQIYAKRSPEEVHSLLRSFGTDFVILEDSICFERRHQRGCRLRDLLDVANGHEMDGPGESDPDLRPADHPRFCEEIKRNPPSYKAHFTRVFQNKTFHVYKLSRNK

InterPro domains:
  IPR018732 Dpy-19/Dpy-19-like [PF10034] (1-102)
  IPR018732 Dpy-19/Dpy-19-like [PTHR31488] (1-105)

Nearest PDB structures (foldseek):
  7zli-assembly1_A  TM=7.760E-01  e=1.306E-04  Caenorhabditis elegans
  7zlj-assembly1_A  TM=7.659E-01  e=1.142E-04  Caenorhabditis elegans